Protein AF-A0A0K1EUJ5-F1 (afdb_monomer_lite)

InterPro domains:
  IPR012419 Cas1p, 10 TM acyl transferase domain [PF07779] (2-78)

Sequence (87 aa):
VIVAVSLSVGYLWYEYIYKLDKVTYNKYHPYTSWIPITVYICLRNFTQQLRGCSLTLFAWLGKITLETYISQFHIWLRSNMPNGQPK

Structure (mmCIF, N/CA/C/O backbone):
data_AF-A0A0K1EUJ5-F1
#
_entry.id   AF-A0A0K1EUJ5-F1
#
loop_
_atom_site.group_PDB
_atom_site.id
_atom_site.type_symbol
_atom_site.label_atom_id
_atom_site.label_alt_id
_atom_site.label_comp_id
_atom_site.label_asym_id
_atom_site.label_entity_id
_atom_site.label_seq_id
_atom_site.pdbx_PDB_ins_code
_atom_site.Cartn_x
_atom_site.Cartn_y
_atom_site.Cartn_z
_atom_site.occupancy
_atom_site.B_iso_or_equiv
_atom_site.auth_seq_id
_atom_site.auth_comp_id
_atom_site.auth_asym_id
_atom_site.auth_atom_id
_atom_site.pdbx_PDB_model_num
ATOM 1 N N . VAL A 1 1 ? -18.210 -13.700 6.046 1.00 78.12 1 VAL A N 1
ATOM 2 C CA . VAL A 1 1 ? -18.295 -13.807 4.566 1.00 78.12 1 VAL A CA 1
ATOM 3 C C . VAL A 1 1 ? -17.636 -12.619 3.878 1.00 78.12 1 VAL A C 1
ATOM 5 O O . VAL A 1 1 ? -16.625 -12.831 3.232 1.00 78.12 1 VAL A O 1
ATOM 8 N N . ILE A 1 2 ? -18.110 -11.383 4.079 1.00 81.12 2 ILE A N 1
ATOM 9 C CA . ILE A 1 2 ? -17.568 -10.180 3.408 1.00 81.12 2 ILE A CA 1
ATOM 10 C C . ILE A 1 2 ? -16.053 -10.009 3.630 1.00 81.12 2 ILE A C 1
ATOM 12 O O . ILE A 1 2 ? -15.315 -9.865 2.666 1.00 81.12 2 ILE A O 1
ATOM 16 N N . VAL A 1 3 ? -15.571 -10.140 4.873 1.00 82.69 3 VAL A N 1
ATOM 17 C CA . VAL A 1 3 ? -14.129 -10.071 5.197 1.00 82.69 3 VAL A CA 1
ATOM 18 C C . VAL A 1 3 ? -13.316 -11.140 4.468 1.00 82.69 3 VAL A C 1
ATOM 20 O O . VAL A 1 3 ? -12.282 -10.832 3.888 1.00 82.69 3 VAL A O 1
ATOM 23 N N . ALA A 1 4 ? -13.791 -12.387 4.464 1.00 85.62 4 ALA A N 1
ATOM 24 C CA . ALA A 1 4 ? -13.098 -13.491 3.803 1.00 85.62 4 ALA A CA 1
ATOM 25 C C . ALA A 1 4 ? -13.011 -13.273 2.283 1.00 85.62 4 ALA A C 1
ATOM 27 O O . ALA A 1 4 ? -11.956 -13.488 1.693 1.00 85.62 4 ALA A O 1
ATOM 28 N N . VAL A 1 5 ? -14.086 -12.766 1.667 1.00 87.69 5 VAL A N 1
ATOM 29 C CA . VAL A 1 5 ? -14.104 -12.410 0.241 1.00 87.69 5 VAL A CA 1
ATOM 30 C C . VAL A 1 5 ? -13.122 -11.269 -0.039 1.00 87.69 5 VAL A C 1
ATOM 32 O O . VAL A 1 5 ? -12.271 -11.411 -0.913 1.00 87.69 5 VAL A O 1
ATOM 35 N N . SER A 1 6 ? -13.151 -10.182 0.738 1.00 87.00 6 SER A N 1
ATOM 36 C CA . SER A 1 6 ? -12.214 -9.060 0.581 1.00 87.00 6 SER A CA 1
ATOM 37 C C . SER A 1 6 ? -10.749 -9.486 0.739 1.00 87.00 6 SER A C 1
ATOM 39 O O . SER A 1 6 ? -9.905 -9.060 -0.047 1.00 87.00 6 SER A O 1
ATOM 41 N N . LEU A 1 7 ? -10.445 -10.365 1.701 1.00 87.69 7 LEU A N 1
ATOM 42 C CA . LEU A 1 7 ? -9.100 -10.917 1.887 1.00 87.69 7 LEU A CA 1
ATOM 43 C C . LEU A 1 7 ? -8.671 -11.793 0.707 1.00 87.69 7 LEU A C 1
ATOM 45 O O . LEU A 1 7 ? -7.549 -11.648 0.230 1.00 87.69 7 LEU A O 1
ATOM 49 N N . SER A 1 8 ? -9.557 -12.654 0.197 1.00 89.88 8 SER A N 1
ATOM 50 C CA . SER A 1 8 ? -9.247 -13.496 -0.966 1.00 89.88 8 SER A CA 1
ATOM 51 C C . SER A 1 8 ? -8.975 -12.674 -2.232 1.00 89.88 8 SER A C 1
ATOM 53 O O . SER A 1 8 ? -7.987 -12.922 -2.918 1.00 89.88 8 SER A O 1
ATOM 55 N N . VAL A 1 9 ? -9.774 -11.635 -2.501 1.00 89.81 9 VAL A N 1
ATOM 56 C CA . VAL A 1 9 ? -9.569 -10.725 -3.641 1.00 89.81 9 VAL A CA 1
ATOM 57 C C . VAL A 1 9 ? -8.261 -9.943 -3.498 1.00 89.81 9 VAL A C 1
ATOM 59 O O . VAL A 1 9 ? -7.508 -9.829 -4.464 1.00 89.81 9 VAL A O 1
ATOM 62 N N . GLY A 1 10 ? -7.951 -9.449 -2.295 1.00 89.31 10 GLY A N 1
ATOM 63 C CA . GLY A 1 10 ? -6.681 -8.773 -2.020 1.00 89.31 10 GLY A CA 1
ATOM 64 C C . GLY A 1 10 ? -5.466 -9.691 -2.188 1.00 89.31 10 GLY A C 1
ATOM 65 O O . GLY A 1 10 ? -4.464 -9.278 -2.766 1.00 89.31 10 GLY A O 1
ATOM 66 N N . TYR A 1 11 ? -5.570 -10.946 -1.743 1.00 89.00 11 TYR A N 1
ATOM 67 C CA . TYR A 1 11 ? -4.513 -11.945 -1.897 1.00 89.00 11 TYR A CA 1
ATOM 68 C C . TYR A 1 11 ? -4.242 -12.278 -3.369 1.00 89.00 11 TYR A C 1
ATOM 70 O O . TYR A 1 11 ? -3.090 -12.273 -3.801 1.00 89.00 11 TYR A O 1
ATOM 78 N N . LEU A 1 12 ? -5.296 -12.484 -4.165 1.00 89.25 12 LEU A N 1
ATOM 79 C CA . LEU A 1 12 ? -5.160 -12.702 -5.606 1.00 89.25 12 LEU A CA 1
ATOM 80 C C . LEU A 1 12 ? -4.517 -11.485 -6.283 1.00 89.25 12 LEU A C 1
ATOM 82 O O . LEU A 1 12 ? -3.582 -11.631 -7.065 1.00 89.25 12 LEU A O 1
ATOM 86 N N . TRP A 1 13 ? -4.953 -10.270 -5.947 1.00 89.44 13 TRP A N 1
ATOM 87 C CA . TRP A 1 13 ? -4.348 -9.055 -6.493 1.00 89.44 13 TRP A CA 1
ATOM 88 C C . TRP A 1 13 ? -2.851 -8.945 -6.162 1.00 89.44 13 TRP A C 1
ATOM 90 O O . TRP A 1 13 ? -2.051 -8.581 -7.022 1.00 89.44 13 TRP A O 1
ATOM 100 N N . TYR A 1 14 ? -2.453 -9.307 -4.941 1.00 86.69 14 TYR A N 1
ATOM 101 C CA . TYR A 1 14 ? -1.052 -9.308 -4.531 1.00 86.69 14 TYR A CA 1
ATOM 102 C C . TYR A 1 14 ? -0.200 -10.289 -5.353 1.00 86.69 14 TYR A C 1
ATOM 104 O O . TYR A 1 14 ? 0.844 -9.907 -5.882 1.00 86.69 14 TYR A O 1
ATOM 112 N N . GLU A 1 15 ? -0.653 -11.533 -5.507 1.00 87.25 15 GLU A N 1
ATOM 113 C CA . GLU A 1 15 ? 0.086 -12.546 -6.269 1.00 87.25 15 GLU A CA 1
ATOM 114 C C . GLU A 1 15 ? 0.172 -12.213 -7.767 1.00 87.25 15 GLU A C 1
ATOM 116 O O . GLU A 1 15 ? 1.237 -12.362 -8.363 1.00 87.25 15 GLU A O 1
ATOM 121 N N . TYR A 1 16 ? -0.913 -11.722 -8.376 1.00 82.50 16 TYR A N 1
ATOM 122 C CA . TYR A 1 16 ? -0.979 -11.516 -9.829 1.00 82.50 16 TYR A CA 1
ATOM 123 C C . TYR A 1 16 ? -0.501 -10.139 -10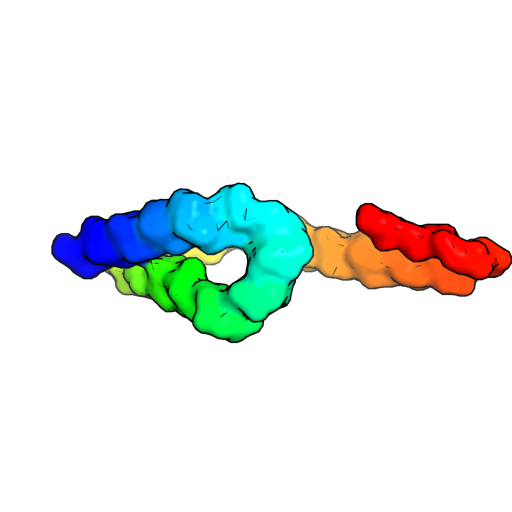.309 1.00 82.50 16 TYR A C 1
ATOM 125 O O . TYR A 1 16 ? 0.003 -10.035 -11.426 1.00 82.50 16 TYR A O 1
ATOM 133 N N . ILE A 1 17 ? -0.672 -9.077 -9.512 1.00 83.06 17 ILE A N 1
ATOM 134 C CA . ILE A 1 17 ? -0.361 -7.698 -9.926 1.00 83.06 17 ILE A CA 1
ATOM 135 C C . ILE A 1 17 ? 0.852 -7.146 -9.184 1.00 83.06 17 ILE A C 1
ATOM 137 O O . ILE A 1 17 ? 1.724 -6.553 -9.812 1.00 83.06 17 ILE A O 1
ATOM 141 N N . TYR A 1 18 ? 0.940 -7.324 -7.865 1.00 80.06 18 TYR A N 1
ATOM 142 C CA . TYR A 1 18 ? 1.989 -6.668 -7.076 1.00 80.06 18 TYR A CA 1
ATOM 143 C C . TYR A 1 18 ? 3.380 -7.289 -7.276 1.00 80.06 18 TYR A C 1
ATOM 145 O O . TYR A 1 18 ? 4.377 -6.574 -7.277 1.00 80.06 18 TYR A O 1
ATOM 153 N N . LYS A 1 19 ? 3.460 -8.609 -7.488 1.00 84.00 19 LYS A N 1
ATOM 154 C CA . LYS A 1 19 ? 4.724 -9.316 -7.775 1.00 84.00 19 LYS A CA 1
ATOM 155 C C . LYS A 1 19 ? 5.286 -9.069 -9.180 1.00 84.00 19 LYS A C 1
ATOM 157 O O . LYS A 1 19 ? 6.357 -9.579 -9.503 1.00 84.00 19 LYS A O 1
ATOM 162 N N . LEU A 1 20 ? 4.570 -8.335 -10.026 1.00 84.81 20 LEU A N 1
ATOM 163 C CA . LEU A 1 20 ? 4.977 -8.090 -11.402 1.00 84.81 20 LEU A CA 1
ATOM 164 C C . LEU A 1 20 ? 6.160 -7.114 -11.467 1.00 84.81 20 LEU A C 1
ATOM 166 O O . LEU A 1 20 ? 6.311 -6.237 -10.616 1.00 84.81 20 LEU A O 1
ATOM 170 N N . ASP A 1 21 ? 6.985 -7.244 -12.507 1.00 84.56 21 ASP A N 1
ATOM 171 C CA . ASP A 1 21 ? 8.109 -6.331 -12.722 1.00 84.56 21 ASP A CA 1
ATOM 172 C C . ASP A 1 21 ? 7.639 -4.867 -12.823 1.00 84.56 21 ASP A C 1
ATOM 174 O O . ASP A 1 21 ? 6.568 -4.595 -13.377 1.00 84.56 21 ASP A O 1
ATOM 178 N N . LYS A 1 22 ? 8.451 -3.919 -12.324 1.00 76.44 22 LYS A N 1
ATOM 179 C CA . LYS A 1 22 ? 8.117 -2.483 -12.224 1.00 76.44 22 LYS A CA 1
ATOM 180 C C . LYS A 1 22 ? 7.522 -1.908 -13.511 1.00 76.44 22 LYS A C 1
ATOM 182 O O . LYS A 1 22 ? 6.581 -1.118 -13.440 1.00 76.44 22 LYS A O 1
ATOM 187 N N . VAL A 1 23 ? 8.049 -2.286 -14.677 1.00 81.75 23 VAL A N 1
ATOM 188 C CA . VAL A 1 23 ? 7.583 -1.756 -15.972 1.00 81.75 23 VAL A CA 1
ATOM 189 C C . VAL A 1 23 ? 6.154 -2.208 -16.264 1.00 81.75 23 VAL A C 1
ATOM 191 O O . VAL A 1 23 ? 5.308 -1.425 -16.698 1.00 81.75 23 VAL A O 1
ATOM 194 N N . THR A 1 24 ? 5.869 -3.474 -15.979 1.00 81.38 24 THR A N 1
ATOM 195 C CA . THR A 1 24 ? 4.567 -4.083 -16.245 1.00 81.38 24 THR A CA 1
ATOM 196 C C . THR A 1 24 ? 3.552 -3.675 -15.178 1.00 81.38 24 THR A C 1
ATOM 198 O O . THR A 1 24 ? 2.420 -3.323 -15.508 1.00 81.38 24 THR A O 1
ATOM 201 N N . TYR A 1 25 ? 3.975 -3.610 -13.912 1.00 83.19 25 TYR A N 1
ATOM 202 C CA . TYR A 1 25 ? 3.176 -3.083 -12.809 1.00 83.19 25 TYR A CA 1
ATOM 203 C C . TYR A 1 25 ? 2.705 -1.654 -13.088 1.00 83.19 25 TYR A C 1
ATOM 205 O O . TYR A 1 25 ? 1.511 -1.387 -13.008 1.00 83.19 25 TYR A O 1
ATOM 213 N N . ASN A 1 26 ? 3.596 -0.749 -13.508 1.00 80.31 26 ASN A N 1
ATOM 214 C CA . ASN A 1 26 ? 3.235 0.647 -13.78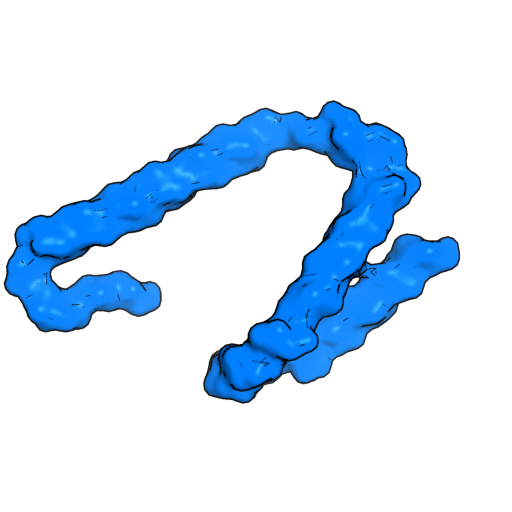2 1.00 80.31 26 ASN A CA 1
ATOM 215 C C . ASN A 1 26 ? 2.173 0.794 -14.882 1.00 80.31 26 ASN A C 1
ATOM 217 O O . ASN A 1 26 ? 1.365 1.720 -14.832 1.00 80.31 26 ASN A O 1
ATOM 221 N N . LYS A 1 27 ? 2.131 -0.127 -15.853 1.00 84.00 27 LYS A N 1
ATOM 222 C CA . LYS A 1 27 ? 1.109 -0.137 -16.908 1.00 84.00 27 LYS A CA 1
ATOM 223 C C . LYS A 1 27 ? -0.263 -0.576 -16.387 1.00 84.00 27 LYS A C 1
ATOM 225 O O . LYS A 1 27 ? -1.279 -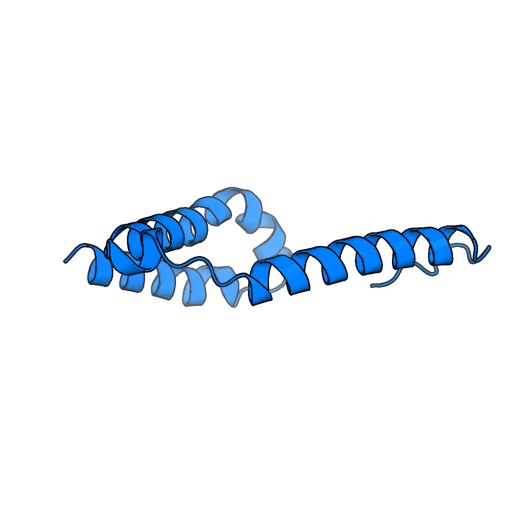0.028 -16.810 1.00 84.00 27 LYS A O 1
ATOM 230 N N . TYR A 1 28 ? -0.300 -1.546 -15.475 1.00 82.31 28 TYR A N 1
ATOM 231 C CA . TYR A 1 28 ? -1.545 -2.077 -14.907 1.00 82.31 28 TYR A CA 1
ATOM 232 C C . TYR A 1 28 ? -2.019 -1.338 -13.656 1.00 82.31 28 TYR A C 1
ATOM 234 O O . TYR A 1 28 ? -3.206 -1.399 -13.333 1.00 82.31 28 TYR A O 1
ATOM 242 N N . HIS A 1 29 ? -1.133 -0.618 -12.972 1.00 80.31 29 HIS A N 1
ATOM 243 C CA . HIS A 1 29 ? -1.430 0.171 -11.783 1.00 80.31 29 HIS A CA 1
ATOM 244 C C . HIS A 1 29 ? -2.684 1.051 -11.960 1.00 80.31 29 HIS A C 1
ATOM 246 O O . HIS A 1 29 ? -3.644 0.833 -11.225 1.00 80.31 29 HIS A O 1
ATOM 252 N N . PRO A 1 30 ? -2.794 1.943 -12.969 1.00 84.25 30 PRO A N 1
ATOM 253 C CA . PRO A 1 30 ? -3.967 2.816 -13.107 1.00 84.25 30 PRO A CA 1
ATOM 254 C C . PRO A 1 30 ? -5.308 2.071 -13.228 1.00 84.25 30 PRO A C 1
ATOM 256 O O . PRO A 1 30 ? -6.333 2.592 -12.797 1.00 84.25 30 PRO A O 1
ATOM 259 N N . TYR A 1 31 ? -5.314 0.841 -13.750 1.00 83.62 31 TYR A N 1
ATOM 260 C CA . TYR A 1 31 ? -6.533 0.043 -13.925 1.00 83.62 31 TYR A CA 1
ATOM 261 C C . TYR A 1 31 ? -6.853 -0.858 -12.733 1.00 83.62 31 TYR A C 1
ATOM 263 O O . TYR A 1 31 ? -8.005 -1.236 -12.533 1.00 83.62 31 TYR A O 1
ATOM 271 N N . THR A 1 32 ? -5.840 -1.225 -11.950 1.00 87.00 32 THR A N 1
ATOM 272 C CA . THR A 1 32 ? -5.959 -2.227 -10.886 1.00 87.00 32 THR A CA 1
ATOM 273 C C . THR A 1 32 ? -5.898 -1.616 -9.486 1.00 87.00 32 THR A C 1
ATOM 275 O O . THR A 1 32 ? -6.257 -2.293 -8.527 1.00 87.00 32 THR A O 1
ATOM 278 N N . SER A 1 33 ? -5.531 -0.335 -9.352 1.00 83.75 33 SER A N 1
ATOM 279 C CA . SER A 1 33 ? -5.395 0.371 -8.067 1.00 83.75 33 SER A CA 1
ATOM 280 C C . SER A 1 33 ? -6.681 0.476 -7.252 1.00 83.75 33 SER A C 1
ATOM 282 O O . SER A 1 33 ? -6.621 0.535 -6.028 1.00 83.75 33 SER A O 1
ATOM 284 N N . TRP A 1 34 ? -7.859 0.462 -7.879 1.00 85.62 34 TRP A N 1
ATOM 285 C CA . TRP A 1 34 ? -9.129 0.515 -7.144 1.00 85.62 34 TRP A CA 1
ATOM 286 C C . TRP A 1 34 ? -9.409 -0.768 -6.340 1.00 85.62 34 TRP A C 1
ATOM 288 O O . TRP A 1 34 ? -10.149 -0.732 -5.356 1.00 85.62 34 TRP A O 1
ATOM 298 N N . ILE A 1 35 ? -8.794 -1.896 -6.709 1.00 87.00 35 ILE A N 1
ATOM 299 C CA . ILE A 1 35 ? -8.981 -3.196 -6.052 1.00 87.00 35 ILE A CA 1
ATOM 300 C C . ILE A 1 35 ? -8.440 -3.175 -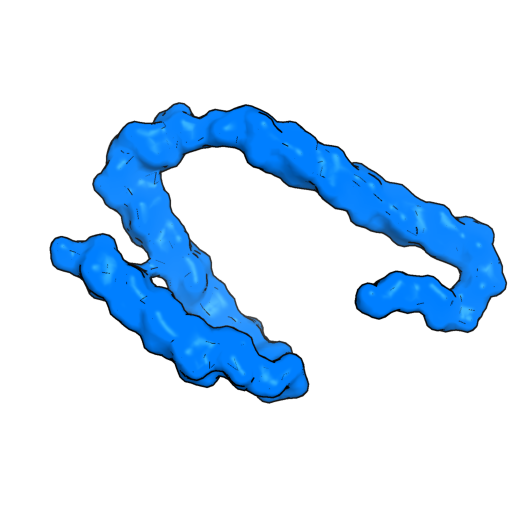4.608 1.00 87.00 35 ILE A C 1
ATOM 302 O O . ILE A 1 35 ? -9.228 -3.391 -3.686 1.00 87.00 35 ILE A O 1
ATOM 306 N N . PRO A 1 36 ? -7.159 -2.848 -4.337 1.00 85.69 36 PRO A N 1
ATOM 307 C CA . PRO A 1 36 ? -6.668 -2.747 -2.961 1.00 85.69 36 PRO A CA 1
ATOM 308 C C . PRO A 1 36 ? -7.378 -1.645 -2.158 1.00 85.69 36 PRO A C 1
ATOM 310 O O . PRO A 1 36 ? -7.593 -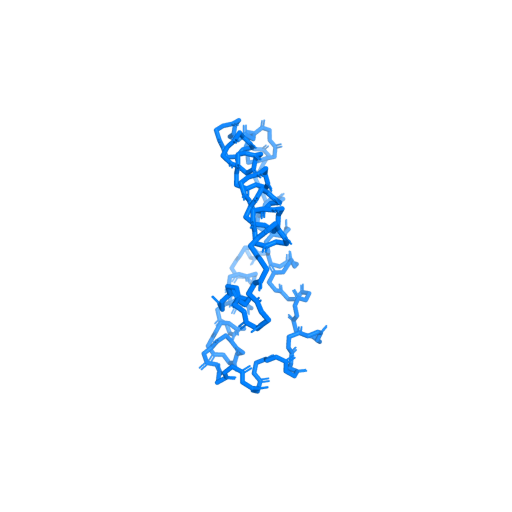1.806 -0.957 1.00 85.69 36 PRO A O 1
ATOM 313 N N . ILE A 1 37 ? -7.811 -0.556 -2.809 1.00 86.12 37 ILE A N 1
ATOM 314 C CA . ILE A 1 37 ? -8.559 0.536 -2.163 1.00 86.12 37 ILE A CA 1
ATOM 315 C C . ILE A 1 37 ? -9.925 0.044 -1.665 1.00 86.12 37 ILE A C 1
ATOM 317 O O . ILE A 1 37 ? -10.286 0.273 -0.511 1.00 86.12 37 ILE A O 1
ATOM 321 N N . THR A 1 38 ? -10.680 -0.667 -2.504 1.00 86.19 38 THR A N 1
ATOM 322 C CA . THR A 1 38 ? -11.992 -1.217 -2.126 1.00 86.19 38 THR A CA 1
ATOM 323 C C . THR A 1 38 ? -11.871 -2.303 -1.060 1.00 86.19 38 THR A C 1
ATOM 325 O O . THR A 1 38 ? -12.633 -2.280 -0.093 1.00 86.19 38 THR A O 1
ATOM 328 N N . VAL A 1 39 ? -10.867 -3.184 -1.154 1.00 87.31 39 VAL A N 1
ATOM 329 C CA . VAL A 1 39 ? -10.555 -4.180 -0.112 1.00 87.31 39 VAL A CA 1
ATOM 330 C C . VAL A 1 39 ? -10.285 -3.498 1.233 1.00 87.31 39 VAL A C 1
ATOM 332 O O . VAL A 1 39 ? -10.885 -3.879 2.240 1.00 87.31 39 VAL A O 1
ATOM 335 N N . TYR A 1 40 ? -9.452 -2.452 1.258 1.00 84.19 40 TYR A N 1
ATOM 336 C CA . TYR A 1 40 ? -9.168 -1.690 2.476 1.00 84.19 40 TYR A CA 1
ATOM 337 C C . TYR A 1 40 ? -10.429 -1.044 3.065 1.00 84.19 40 TYR A C 1
ATOM 339 O O . TYR A 1 40 ? -10.684 -1.172 4.262 1.00 84.19 40 TYR A O 1
ATOM 347 N N . ILE A 1 41 ? -11.254 -0.395 2.237 1.00 83.56 41 ILE A N 1
ATOM 348 C CA . ILE A 1 41 ? -12.501 0.241 2.683 1.00 83.56 41 ILE A CA 1
ATOM 349 C C . ILE A 1 41 ? -13.458 -0.802 3.273 1.00 83.56 41 ILE A C 1
ATOM 351 O O . ILE A 1 41 ? -14.006 -0.570 4.352 1.00 83.56 41 ILE A O 1
ATOM 355 N N . CYS A 1 42 ? -13.649 -1.952 2.622 1.00 83.75 42 CYS A N 1
ATOM 356 C CA . CYS A 1 42 ? -14.516 -3.022 3.120 1.00 83.75 42 CYS A CA 1
ATOM 357 C C . CYS A 1 42 ? -14.046 -3.559 4.478 1.00 83.75 42 CYS A C 1
ATOM 359 O O . CYS A 1 42 ? -14.852 -3.678 5.400 1.00 83.75 42 CYS A O 1
ATOM 361 N N . LEU A 1 43 ? -12.745 -3.821 4.627 1.00 80.19 43 LEU A N 1
ATOM 362 C CA . LEU A 1 43 ? -12.165 -4.300 5.884 1.00 80.19 43 LEU A CA 1
ATOM 363 C C . LEU A 1 43 ? -12.282 -3.252 6.999 1.00 80.19 43 LEU A C 1
ATOM 365 O O . LEU A 1 43 ? -12.682 -3.569 8.118 1.00 80.19 43 LEU A O 1
ATOM 369 N N . ARG A 1 44 ? -12.012 -1.983 6.680 1.00 73.62 44 ARG A N 1
ATOM 370 C CA . ARG A 1 44 ? -12.086 -0.861 7.625 1.00 73.62 44 ARG A CA 1
ATOM 371 C C . ARG A 1 44 ? -13.513 -0.566 8.091 1.00 73.62 44 ARG A C 1
ATOM 373 O O . ARG A 1 44 ? -13.695 -0.089 9.207 1.00 73.62 44 ARG A O 1
ATOM 380 N N . ASN A 1 45 ? -14.526 -0.834 7.266 1.00 72.44 45 ASN A N 1
ATOM 381 C CA . ASN A 1 45 ? -15.935 -0.619 7.613 1.00 72.44 45 ASN A CA 1
ATOM 382 C C . ASN A 1 45 ? -16.590 -1.816 8.327 1.00 72.44 45 ASN A C 1
ATOM 384 O O . ASN A 1 45 ? -17.738 -1.694 8.744 1.00 72.44 45 ASN A O 1
ATOM 388 N N . PHE A 1 46 ? -15.891 -2.944 8.494 1.00 70.38 46 PHE A N 1
ATOM 389 C CA . PHE A 1 46 ? -16.473 -4.149 9.092 1.00 70.38 46 PHE A CA 1
ATOM 390 C C . PHE A 1 46 ? -16.658 -4.060 10.617 1.00 70.38 46 PHE A C 1
ATOM 392 O O . PHE A 1 46 ? -17.582 -4.666 11.154 1.00 70.38 46 PHE A O 1
ATOM 399 N N . THR A 1 47 ? -15.835 -3.274 11.320 1.00 65.44 47 THR A N 1
ATOM 400 C CA . THR A 1 47 ? -15.879 -3.177 12.789 1.00 65.44 47 THR A CA 1
ATOM 401 C C . THR A 1 47 ? -16.073 -1.728 13.235 1.00 65.44 47 THR A C 1
ATOM 403 O O . THR A 1 47 ? -15.243 -0.867 12.943 1.00 65.44 47 THR A O 1
ATOM 406 N N . GLN A 1 48 ? -17.130 -1.451 14.008 1.00 60.66 48 GLN A N 1
ATOM 407 C CA . GLN A 1 48 ? -17.440 -0.109 14.533 1.00 60.66 48 GLN A CA 1
ATOM 408 C C . GLN A 1 48 ? -16.282 0.486 15.371 1.00 60.66 48 GLN A C 1
ATOM 410 O O . GLN A 1 48 ? -16.018 1.683 15.291 1.00 60.66 48 GLN A O 1
ATOM 415 N N . GLN A 1 49 ? -15.530 -0.346 16.107 1.00 57.59 49 GLN A N 1
ATOM 416 C CA . GLN A 1 49 ? -14.345 0.062 16.886 1.00 57.59 49 GLN A CA 1
ATOM 417 C C . GLN A 1 49 ? -13.169 0.559 16.026 1.00 57.59 49 GLN A C 1
ATOM 419 O O . GLN A 1 49 ? -12.515 1.528 16.399 1.00 57.59 49 GLN A O 1
ATOM 424 N N . LEU A 1 50 ? -12.935 -0.018 14.842 1.00 57.03 50 LEU A N 1
ATOM 425 C CA . LEU A 1 50 ? -11.900 0.464 13.909 1.00 57.03 50 LEU A CA 1
ATOM 426 C C . LEU A 1 50 ? -12.282 1.800 13.253 1.00 57.03 50 LEU A C 1
ATOM 428 O O . LEU A 1 50 ? -11.421 2.543 12.787 1.00 57.03 50 LEU A O 1
ATOM 432 N N . ARG A 1 51 ? -13.581 2.119 13.226 1.00 56.69 51 ARG A N 1
ATOM 433 C CA . ARG A 1 51 ? -14.116 3.371 12.681 1.00 56.69 51 ARG A CA 1
ATOM 434 C C . ARG A 1 51 ? -13.963 4.547 13.653 1.00 56.69 51 ARG A C 1
ATOM 436 O O . ARG A 1 51 ? -13.850 5.679 13.192 1.00 56.69 51 ARG A O 1
ATOM 443 N N . GLY A 1 52 ? -13.952 4.274 14.961 1.00 59.44 52 GLY A N 1
ATOM 444 C CA . GLY A 1 52 ? -13.817 5.273 16.030 1.00 59.44 52 GLY A CA 1
ATOM 445 C C . GLY A 1 52 ? -12.391 5.468 16.556 1.00 59.44 52 GLY A C 1
ATOM 446 O O . GLY A 1 52 ? -12.093 6.515 17.123 1.00 59.44 52 GLY A O 1
ATOM 447 N N . CYS A 1 53 ? -11.494 4.502 16.348 1.00 58.59 53 CYS A N 1
ATOM 448 C CA . CYS A 1 53 ? -10.098 4.600 16.769 1.00 58.59 53 CYS A CA 1
ATOM 449 C C . CYS A 1 53 ? -9.194 4.974 15.589 1.00 58.59 53 CYS A C 1
ATOM 451 O O . CYS A 1 53 ? -8.677 4.113 14.880 1.00 58.59 53 CYS A O 1
ATOM 453 N N . SER A 1 54 ? -8.964 6.270 15.388 1.00 62.56 54 SER A N 1
ATOM 454 C CA . SER A 1 54 ? -7.839 6.750 14.584 1.00 62.56 54 SER A CA 1
ATOM 455 C C . SER A 1 54 ? -6.612 6.893 15.478 1.00 62.56 54 SER A C 1
ATOM 457 O O . SER A 1 54 ? -6.628 7.659 16.440 1.00 62.56 54 SER A O 1
ATOM 459 N N . LEU A 1 55 ? 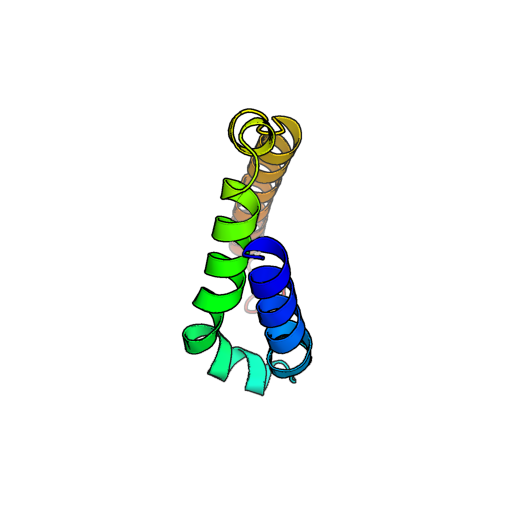-5.538 6.173 15.166 1.00 67.00 55 LEU A N 1
ATOM 460 C CA . LEU A 1 55 ? -4.266 6.310 15.870 1.00 67.00 55 LEU A CA 1
ATOM 461 C C . LEU A 1 55 ? -3.642 7.671 15.530 1.00 67.00 55 LEU A C 1
ATOM 463 O O . LEU A 1 55 ? -3.040 7.841 14.470 1.00 67.00 55 LEU A O 1
ATOM 467 N N . THR A 1 56 ? -3.768 8.637 16.441 1.00 72.00 56 THR A N 1
ATOM 468 C CA . THR A 1 56 ? -3.222 10.002 16.311 1.00 72.00 56 THR A CA 1
ATOM 469 C C . THR A 1 56 ? -1.725 10.003 15.986 1.00 72.00 56 THR A C 1
ATOM 471 O O . THR A 1 56 ? -1.243 10.872 15.265 1.00 72.00 56 THR A O 1
ATOM 474 N N . LEU A 1 57 ? -1.000 8.977 16.442 1.00 75.94 57 LEU A N 1
ATOM 475 C CA . LEU A 1 57 ? 0.412 8.753 16.139 1.00 75.94 57 LEU A CA 1
ATOM 476 C C . LEU A 1 57 ? 0.675 8.581 14.635 1.00 75.94 57 LEU A C 1
ATOM 478 O O . LEU A 1 57 ? 1.605 9.188 14.111 1.00 75.94 57 LEU A O 1
ATOM 482 N N . PHE A 1 58 ? -0.148 7.809 13.920 1.00 74.75 58 PHE A N 1
ATOM 483 C CA . PHE A 1 58 ? 0.019 7.632 12.473 1.00 74.75 58 PHE A CA 1
ATOM 484 C C . PHE A 1 58 ? -0.312 8.911 11.699 1.00 74.75 58 PHE A C 1
ATOM 486 O O . PHE A 1 58 ? 0.346 9.207 10.704 1.00 74.75 58 PHE A O 1
ATOM 493 N N . ALA A 1 59 ? -1.275 9.707 12.174 1.00 78.25 59 ALA A N 1
ATOM 494 C CA . ALA A 1 59 ? -1.564 11.015 11.588 1.00 78.25 59 ALA A CA 1
ATOM 495 C C . ALA A 1 59 ? -0.398 12.001 11.785 1.00 78.25 59 ALA A C 1
ATOM 497 O O . ALA A 1 59 ? -0.033 12.726 10.859 1.00 78.25 59 ALA A O 1
ATOM 498 N N . TRP A 1 60 ? 0.219 11.998 12.968 1.00 82.50 60 TRP A N 1
ATOM 499 C CA . TRP A 1 60 ? 1.379 12.832 13.279 1.00 82.50 60 TRP A CA 1
ATOM 500 C C . TRP A 1 60 ? 2.629 12.421 12.490 1.00 82.50 60 TRP A C 1
ATOM 502 O O . TRP A 1 60 ? 3.284 13.275 11.896 1.00 82.50 60 TRP A O 1
ATOM 512 N N . LEU A 1 61 ? 2.918 11.118 12.396 1.00 84.94 61 LEU A N 1
ATOM 513 C CA . LEU A 1 61 ? 4.006 10.616 11.552 1.00 84.94 61 LEU A CA 1
ATOM 514 C C . LEU A 1 61 ? 3.783 10.969 10.078 1.00 84.94 61 LEU A C 1
ATOM 516 O O . LEU A 1 61 ? 4.699 11.472 9.435 1.00 84.94 61 LEU A O 1
ATOM 520 N N . GLY A 1 62 ? 2.563 10.785 9.561 1.00 83.44 62 GLY A N 1
ATOM 521 C CA . GLY A 1 62 ? 2.224 11.154 8.185 1.00 83.44 62 GLY A CA 1
ATOM 522 C C . GLY A 1 62 ? 2.430 12.645 7.901 1.00 83.44 62 GLY A C 1
ATOM 523 O O . GLY A 1 62 ? 2.940 13.001 6.841 1.00 83.44 62 GLY A O 1
ATOM 524 N N . LYS A 1 63 ? 2.104 13.517 8.867 1.00 85.50 63 LYS A N 1
ATOM 525 C CA . LYS A 1 63 ? 2.407 14.952 8.790 1.00 85.50 63 LYS A CA 1
ATOM 526 C C . LYS A 1 63 ? 3.909 15.203 8.678 1.00 85.50 63 LYS A C 1
ATOM 528 O O . LYS A 1 63 ? 4.318 15.889 7.752 1.00 85.50 63 LYS A O 1
ATOM 533 N N . ILE A 1 64 ? 4.728 14.616 9.552 1.00 87.19 64 ILE A N 1
ATOM 534 C CA . ILE A 1 64 ? 6.188 14.795 9.501 1.00 87.19 64 ILE A CA 1
ATOM 535 C C . ILE A 1 64 ? 6.761 14.306 8.171 1.00 87.19 64 ILE A C 1
ATOM 537 O O . ILE A 1 64 ? 7.560 15.014 7.568 1.00 87.19 64 ILE A O 1
ATOM 541 N N . THR A 1 65 ? 6.350 13.129 7.692 1.00 88.06 65 THR A N 1
ATOM 542 C CA . THR A 1 65 ? 6.826 12.578 6.416 1.00 88.06 65 THR A CA 1
ATOM 543 C C . THR A 1 65 ? 6.466 13.470 5.228 1.00 88.06 65 THR A C 1
ATOM 545 O O . THR A 1 65 ? 7.277 13.627 4.320 1.00 88.06 65 THR A O 1
ATOM 548 N N . LEU A 1 66 ? 5.275 14.076 5.222 1.00 88.50 66 LEU A N 1
ATOM 549 C CA . LEU A 1 66 ? 4.872 14.995 4.157 1.00 88.50 66 LEU A CA 1
ATOM 550 C C . LEU A 1 66 ? 5.736 16.264 4.155 1.00 88.50 66 LEU A C 1
ATOM 552 O O . LEU A 1 66 ? 6.231 16.670 3.103 1.00 88.50 66 LEU A O 1
ATOM 556 N N . GLU A 1 67 ? 5.948 16.860 5.330 1.00 89.38 67 GLU A N 1
ATOM 557 C CA . GLU A 1 67 ? 6.785 18.055 5.476 1.00 89.38 67 GLU A CA 1
ATOM 558 C C . GLU A 1 67 ? 8.243 17.768 5.080 1.00 89.38 67 GLU A C 1
ATOM 560 O O . GLU A 1 67 ? 8.863 18.551 4.356 1.00 89.38 67 GLU A O 1
ATOM 565 N N . THR A 1 68 ? 8.801 16.622 5.490 1.00 87.69 68 THR A N 1
ATOM 566 C CA . THR A 1 68 ? 10.174 16.247 5.120 1.00 87.69 68 THR A CA 1
ATOM 567 C C . THR A 1 68 ? 10.308 15.916 3.639 1.00 87.69 68 THR A C 1
ATOM 569 O O . THR A 1 68 ? 11.299 16.322 3.038 1.00 87.69 68 THR A O 1
ATOM 572 N N . TYR A 1 69 ? 9.315 15.273 3.018 1.00 84.75 69 TYR A N 1
ATOM 573 C CA . TYR A 1 69 ? 9.287 15.035 1.573 1.00 84.75 69 TYR A CA 1
ATOM 574 C C . TYR A 1 69 ? 9.317 16.351 0.784 1.00 84.75 69 TYR A C 1
ATOM 576 O O . TYR A 1 69 ? 10.155 16.531 -0.095 1.00 84.75 69 TYR A O 1
ATOM 584 N N . ILE A 1 70 ? 8.473 17.326 1.136 1.00 88.00 70 ILE A N 1
ATOM 585 C CA . ILE A 1 70 ? 8.471 18.644 0.478 1.00 88.00 70 ILE A CA 1
ATOM 586 C C . ILE A 1 70 ? 9.796 19.386 0.725 1.00 88.00 70 ILE A C 1
ATOM 588 O O . ILE A 1 70 ? 10.331 20.028 -0.184 1.00 88.00 70 ILE A O 1
ATOM 592 N N . SER A 1 71 ? 10.356 19.279 1.933 1.00 86.62 71 SER A N 1
ATOM 593 C CA . SER A 1 71 ? 11.655 19.866 2.282 1.00 86.62 71 SER A CA 1
ATOM 594 C C . SER A 1 71 ? 12.805 19.280 1.451 1.00 86.62 71 SER A C 1
ATOM 596 O O . SER A 1 71 ? 13.648 20.032 0.958 1.00 86.62 71 SER A O 1
ATOM 598 N N . GLN A 1 72 ? 12.802 17.965 1.195 1.00 83.38 72 GLN A N 1
ATOM 599 C CA . GLN A 1 72 ? 13.771 17.311 0.306 1.00 83.38 72 GLN A CA 1
ATOM 600 C C . GLN A 1 72 ? 13.772 17.944 -1.093 1.00 83.38 72 GLN A C 1
ATOM 602 O O . GLN A 1 72 ? 14.845 18.232 -1.621 1.00 83.38 72 GLN A O 1
ATOM 607 N N . PHE A 1 73 ? 12.598 18.244 -1.665 1.00 82.25 73 PHE A N 1
ATOM 608 C CA . PHE A 1 73 ? 12.503 18.937 -2.958 1.00 82.25 73 PHE A CA 1
ATOM 609 C C . PHE A 1 73 ? 13.046 20.367 -2.913 1.00 82.25 73 PHE A C 1
ATOM 611 O O . PHE A 1 73 ? 13.718 20.785 -3.852 1.00 82.25 73 PHE A O 1
ATOM 618 N N . HIS A 1 74 ? 12.802 21.117 -1.836 1.00 84.00 74 HIS A N 1
ATOM 619 C CA . HIS A 1 74 ? 13.314 22.486 -1.701 1.00 84.00 74 HIS A CA 1
ATOM 620 C C . HIS A 1 74 ? 14.840 22.529 -1.574 1.00 84.00 74 HIS A C 1
ATOM 622 O O . HIS A 1 74 ? 15.494 23.369 -2.194 1.00 84.00 74 HIS A O 1
ATOM 628 N N . ILE A 1 75 ? 15.417 21.621 -0.785 1.00 84.69 75 ILE A N 1
ATOM 629 C CA . ILE A 1 75 ? 16.872 21.486 -0.636 1.00 84.69 75 ILE A CA 1
ATOM 630 C C . ILE A 1 75 ? 17.494 21.053 -1.965 1.00 84.69 75 ILE A C 1
ATOM 632 O O . ILE A 1 75 ? 18.511 21.611 -2.376 1.00 84.69 75 ILE A O 1
ATOM 636 N N . TRP A 1 76 ? 16.854 20.114 -2.665 1.00 78.69 76 TRP A N 1
ATOM 637 C CA . TRP A 1 76 ? 17.289 19.672 -3.982 1.00 78.69 76 TRP A CA 1
ATOM 638 C C . TRP A 1 76 ? 17.263 20.805 -5.017 1.00 78.69 76 TRP A C 1
ATOM 640 O O . TRP A 1 76 ? 18.275 21.046 -5.663 1.00 78.69 76 TRP A O 1
ATOM 650 N N . LEU A 1 77 ? 16.169 21.567 -5.118 1.00 77.31 77 LEU A N 1
ATOM 651 C CA . LEU A 1 77 ? 16.069 22.719 -6.026 1.00 77.31 77 LEU A CA 1
ATOM 652 C C . LEU A 1 77 ? 17.104 23.814 -5.718 1.00 77.31 77 LEU A C 1
ATOM 654 O O . LEU A 1 77 ? 17.522 24.535 -6.619 1.00 77.31 77 LEU A O 1
ATOM 658 N N . ARG A 1 78 ? 17.524 23.950 -4.453 1.00 78.31 78 ARG A N 1
ATOM 659 C CA . ARG A 1 78 ? 18.602 24.866 -4.047 1.00 78.31 78 ARG A CA 1
ATOM 660 C C . ARG A 1 78 ? 19.987 24.347 -4.437 1.00 78.31 78 ARG A C 1
ATOM 662 O O . ARG A 1 78 ? 20.885 25.148 -4.693 1.00 78.31 78 ARG A O 1
ATOM 669 N N . SER A 1 79 ? 20.193 23.033 -4.448 1.00 71.31 79 SER A N 1
ATOM 670 C CA . SER A 1 79 ? 21.427 22.456 -4.968 1.00 71.31 79 SER A CA 1
ATOM 671 C C . SER A 1 79 ? 21.419 22.596 -6.494 1.00 71.31 79 SER A C 1
ATOM 673 O O . SER A 1 79 ? 20.621 21.958 -7.165 1.00 71.31 79 SER A O 1
ATOM 675 N N . ASN A 1 80 ? 22.282 23.446 -7.060 1.00 65.25 80 ASN A N 1
ATOM 676 C CA . ASN A 1 80 ? 22.416 23.684 -8.511 1.00 65.25 80 ASN A CA 1
ATOM 677 C C . ASN A 1 80 ? 22.949 22.451 -9.289 1.00 65.25 80 ASN A C 1
ATOM 679 O O . ASN A 1 80 ? 23.791 22.588 -10.171 1.00 65.25 80 ASN A O 1
ATOM 683 N N . MET A 1 81 ? 22.536 21.234 -8.930 1.00 65.94 81 MET A N 1
ATOM 684 C CA . MET A 1 81 ? 22.954 19.978 -9.544 1.00 65.94 81 MET A CA 1
ATOM 685 C C . MET A 1 81 ? 21.967 19.600 -10.654 1.00 65.94 81 MET A C 1
ATOM 687 O O . MET A 1 81 ? 20.862 19.133 -10.353 1.00 65.94 81 MET A O 1
ATOM 691 N N . PRO A 1 82 ? 22.338 19.752 -11.940 1.00 55.28 82 PRO A N 1
ATOM 692 C CA . PRO A 1 82 ? 21.491 19.307 -13.029 1.00 55.28 82 PRO A CA 1
ATOM 693 C C . PRO A 1 82 ? 21.468 17.773 -12.992 1.00 55.28 82 PRO A C 1
ATOM 695 O O . PRO A 1 82 ? 22.498 17.125 -13.154 1.00 55.28 82 PRO A O 1
ATOM 698 N N . ASN A 1 83 ? 20.287 17.197 -12.747 1.00 59.22 83 ASN A N 1
ATOM 699 C CA . ASN A 1 83 ? 19.991 15.753 -12.725 1.00 59.22 83 ASN A CA 1
ATOM 700 C C . ASN A 1 83 ? 20.295 14.982 -11.425 1.00 59.22 83 ASN A C 1
ATOM 702 O O . ASN A 1 83 ? 20.316 13.752 -11.436 1.00 59.22 83 ASN A O 1
ATOM 706 N N . GLY A 1 84 ? 20.440 15.657 -10.281 1.00 59.19 84 GLY A N 1
ATOM 707 C CA . GLY A 1 84 ? 20.561 15.001 -8.968 1.00 59.19 84 GLY A CA 1
ATOM 708 C C . GLY A 1 84 ? 19.233 14.540 -8.350 1.00 59.19 84 GLY A C 1
ATOM 709 O O . GLY A 1 84 ? 19.117 14.561 -7.129 1.00 59.19 84 GLY A O 1
ATOM 710 N N . GLN A 1 85 ? 18.201 14.259 -9.152 1.00 58.53 85 GLN A N 1
ATOM 711 C CA . GLN A 1 85 ? 16.862 13.958 -8.638 1.00 58.53 85 GLN A CA 1
ATOM 712 C C . GLN A 1 85 ? 16.930 12.706 -7.741 1.00 58.53 85 GLN A C 1
ATOM 714 O O . GLN A 1 85 ? 17.472 11.690 -8.190 1.00 58.53 85 GLN A O 1
ATOM 719 N N . PRO A 1 86 ? 16.430 12.751 -6.490 1.00 57.69 86 PRO A N 1
ATOM 720 C CA . PRO A 1 86 ? 16.392 11.564 -5.644 1.00 57.69 86 PRO A CA 1
ATOM 721 C C . PRO A 1 86 ? 15.570 10.477 -6.359 1.00 57.69 86 PRO A C 1
ATOM 723 O O . PRO A 1 86 ? 14.440 10.733 -6.778 1.00 57.69 86 PRO A O 1
ATOM 726 N N . LYS A 1 87 ? 16.191 9.312 -6.589 1.00 57.50 87 LYS A N 1
ATOM 727 C CA . LYS A 1 87 ? 15.576 8.141 -7.236 1.00 57.50 87 LYS A CA 1
ATOM 728 C C . LYS A 1 87 ? 14.685 7.368 -6.275 1.00 57.50 87 LYS A C 1
ATOM 730 O O . LYS A 1 87 ? 15.073 7.261 -5.092 1.00 57.50 87 LYS A O 1
#

pLDDT: mean 78.79, std 10.21, range [55.28, 89.88]

Organism: NCBI:txid172013

Foldseek 3Di:
DQLVVLVVQVVVCCVPQVPDDPVRNVVCCVVCVVSVVVSVVSVCPPDPVSVPDDDVVVVVVVVVVVVVVVVVVVVVVVPPDVPPPDD

Secondary structure (DSSP, 8-state):
-HHHHHHHHHHHHIIIIITS-HHHHHHHHHHHTHHHHHHHHHHHTS-HHHHH---HHHHHHHHHHHHHHHHHHHHHHHS--TT----

Radius of gyration: 18.49 Å; chains: 1; bounding box: 41×39×34 Å